Protein AF-A0A846NEL8-F1 (afdb_monomer_lite)

Secondary structure (DSSP, 8-state):
---SIIIIITT-TT-HHHHHHHHHHHHHHHHHHHTT--PPPPPP-PPPSEEEEE--BHHHHHHHHHHHHTT-EEEEE-SSSSSB-

Sequence (85 aa):
MVNIREHASWVHPKQPDEATKKAKNLVRAGVAKAMLLTPLKEMKVNVAPSTLVVGGSLAGLFAAKLIADVGFKVYLVSGTEELGG

pLDDT: mean 96.34, std 3.09, range [78.12, 98.5]

Radius of gyration: 23.82 Å; chains: 1; bounding box: 48×26×55 Å

Structure (mmCIF, N/CA/C/O backbone):
data_AF-A0A846NEL8-F1
#
_entry.id   AF-A0A846NEL8-F1
#
loop_
_atom_site.group_PDB
_atom_site.id
_atom_site.type_symbol
_atom_site.label_atom_id
_atom_site.label_alt_id
_atom_site.label_comp_id
_atom_site.label_asym_id
_atom_site.label_entity_id
_atom_site.label_seq_id
_atom_site.pdbx_PDB_ins_code
_atom_site.Cartn_x
_atom_site.Cartn_y
_atom_site.Cartn_z
_atom_site.occupancy
_atom_site.B_iso_or_equiv
_atom_site.auth_seq_id
_atom_site.auth_comp_id
_atom_site.auth_asym_id
_atom_site.auth_atom_id
_atom_site.pdbx_PDB_model_num
ATOM 1 N N . MET A 1 1 ? 2.671 -4.565 -15.422 1.00 91.31 1 MET A N 1
ATOM 2 C CA . MET A 1 1 ? 3.542 -3.377 -15.289 1.00 91.31 1 MET A CA 1
ATOM 3 C C . MET A 1 1 ? 4.990 -3.795 -15.489 1.00 91.31 1 MET A C 1
ATOM 5 O O . MET A 1 1 ? 5.344 -4.892 -15.074 1.00 91.31 1 MET A O 1
ATOM 9 N N . VAL A 1 2 ? 5.803 -2.945 -16.116 1.00 97.12 2 VAL A N 1
ATOM 10 C CA . VAL A 1 2 ? 7.253 -3.136 -16.253 1.00 97.12 2 VAL A CA 1
ATOM 11 C C . VAL A 1 2 ? 7.942 -1.957 -15.583 1.00 97.12 2 VAL A C 1
ATOM 13 O O . VAL A 1 2 ? 7.707 -0.816 -15.972 1.00 97.12 2 VAL A O 1
ATOM 16 N N . ASN A 1 3 ? 8.768 -2.223 -14.572 1.00 97.81 3 ASN A N 1
ATOM 17 C CA . ASN A 1 3 ? 9.490 -1.174 -13.862 1.00 97.81 3 ASN A CA 1
ATOM 18 C C . ASN A 1 3 ? 10.861 -0.932 -14.516 1.00 97.81 3 ASN A C 1
ATOM 20 O O . ASN A 1 3 ? 11.776 -1.738 -14.361 1.00 97.81 3 ASN A O 1
ATOM 24 N N . ILE A 1 4 ? 10.994 0.181 -15.238 1.00 97.88 4 ILE A N 1
ATOM 25 C CA . ILE A 1 4 ? 12.254 0.615 -15.865 1.00 97.88 4 ILE A CA 1
ATOM 26 C C . ILE A 1 4 ? 12.955 1.743 -15.093 1.00 97.88 4 ILE A C 1
ATOM 28 O O . ILE A 1 4 ? 14.008 2.211 -15.521 1.00 97.88 4 ILE A O 1
ATOM 32 N N . ARG A 1 5 ? 12.390 2.190 -13.967 1.00 97.56 5 ARG A N 1
ATOM 33 C CA . ARG A 1 5 ? 12.950 3.275 -13.161 1.00 97.56 5 ARG A CA 1
ATOM 34 C C . ARG A 1 5 ? 13.746 2.714 -11.994 1.00 97.56 5 ARG A C 1
ATOM 36 O O . ARG A 1 5 ? 14.970 2.643 -12.075 1.00 97.56 5 ARG A O 1
ATOM 43 N N . GLU A 1 6 ? 13.067 2.223 -10.963 1.00 98.00 6 GLU A N 1
ATOM 44 C CA . GLU A 1 6 ? 13.698 1.666 -9.763 1.00 98.00 6 GLU A CA 1
ATOM 45 C C . GLU A 1 6 ? 14.567 0.451 -10.098 1.00 98.00 6 GLU A C 1
ATOM 47 O O . GLU A 1 6 ? 15.592 0.235 -9.465 1.00 98.00 6 GLU A O 1
ATOM 52 N N . HIS A 1 7 ? 14.180 -0.343 -11.105 1.00 97.06 7 HIS A N 1
ATOM 53 C CA . HIS A 1 7 ? 14.875 -1.592 -11.447 1.00 97.06 7 HIS A CA 1
ATOM 54 C C . HIS A 1 7 ? 15.793 -1.482 -12.680 1.00 97.06 7 HIS A C 1
ATOM 56 O O . HIS A 1 7 ? 16.470 -2.459 -13.033 1.00 97.06 7 HIS A O 1
ATOM 62 N N . ALA A 1 8 ? 15.854 -0.316 -13.335 1.00 97.62 8 ALA A N 1
ATOM 63 C CA . ALA A 1 8 ? 16.804 -0.062 -14.418 1.00 97.62 8 ALA A CA 1
ATOM 64 C C . ALA A 1 8 ? 17.479 1.311 -14.291 1.00 97.62 8 ALA A C 1
ATOM 66 O O . ALA A 1 8 ? 18.637 1.339 -13.882 1.00 97.62 8 ALA A O 1
ATOM 67 N N . SER A 1 9 ? 16.812 2.426 -14.594 1.00 96.81 9 SER A N 1
ATOM 68 C CA . SER A 1 9 ? 17.504 3.721 -14.712 1.00 96.81 9 SER A CA 1
ATOM 69 C C . SER A 1 9 ? 18.192 4.196 -13.425 1.00 96.81 9 SER A C 1
ATOM 71 O O . SER A 1 9 ? 19.335 4.641 -13.485 1.00 96.81 9 SER A O 1
ATOM 73 N N . TRP A 1 10 ? 17.560 4.057 -12.257 1.00 97.81 10 TRP A N 1
ATOM 74 C CA . TRP A 1 10 ? 18.123 4.547 -10.989 1.00 97.81 10 TRP A CA 1
ATOM 75 C C . TRP A 1 10 ? 19.272 3.706 -10.450 1.00 97.81 10 TRP A C 1
ATOM 77 O O . TRP A 1 10 ? 20.169 4.232 -9.799 1.00 97.81 10 TRP A O 1
ATOM 87 N N . VAL A 1 11 ? 19.263 2.409 -10.741 1.00 97.69 11 VAL A N 1
ATOM 88 C CA . VAL A 1 11 ? 20.289 1.474 -10.266 1.00 97.69 11 VAL A CA 1
ATOM 89 C C . VAL A 1 11 ? 21.448 1.298 -11.259 1.00 97.69 11 VAL A C 1
ATOM 91 O O . VAL A 1 11 ? 22.457 0.706 -10.894 1.00 97.69 11 VAL A O 1
ATOM 94 N N . HIS A 1 12 ? 21.357 1.854 -12.480 1.00 97.50 12 HIS A N 1
ATOM 95 C CA . HIS A 1 12 ? 22.446 1.862 -13.482 1.00 97.50 12 HIS A CA 1
ATOM 96 C C . HIS A 1 12 ? 22.751 3.282 -14.021 1.00 97.50 12 HIS A C 1
ATOM 98 O O . HIS A 1 12 ? 22.854 3.468 -15.237 1.00 97.50 12 HIS A O 1
ATOM 104 N N . PRO A 1 13 ? 22.930 4.310 -13.164 1.00 96.69 13 PRO A N 1
ATOM 105 C CA . PRO A 1 13 ? 23.050 5.702 -13.613 1.00 96.69 13 PRO A CA 1
ATOM 106 C C . PRO A 1 13 ? 24.324 5.966 -14.430 1.00 96.69 13 PRO A C 1
ATOM 108 O O . PRO A 1 13 ? 24.365 6.880 -15.245 1.00 96.69 13 PRO A O 1
ATOM 111 N N . LYS A 1 14 ? 25.368 5.154 -14.223 1.00 98.25 14 LYS A N 1
ATOM 112 C CA . LYS A 1 14 ? 26.666 5.276 -14.905 1.00 98.25 14 LYS A CA 1
ATOM 113 C C . LYS A 1 14 ? 26.777 4.417 -16.171 1.00 98.25 14 LYS A C 1
ATOM 115 O O . LYS A 1 14 ? 27.823 4.421 -16.807 1.00 98.25 14 LYS A O 1
ATOM 120 N N . GLN A 1 15 ? 25.743 3.646 -16.511 1.00 97.94 15 GLN A N 1
ATOM 121 C CA . GLN A 1 15 ? 25.764 2.671 -17.610 1.00 97.94 15 GLN A CA 1
ATOM 122 C C . GLN A 1 15 ? 24.480 2.784 -18.458 1.00 97.94 15 GLN A C 1
ATOM 124 O O . GLN A 1 15 ? 23.716 1.821 -18.543 1.00 97.94 15 GLN A O 1
ATOM 129 N N . PRO A 1 16 ? 24.196 3.953 -19.068 1.00 96.81 16 PRO A N 1
ATOM 130 C CA . PRO A 1 16 ? 22.915 4.223 -19.730 1.00 96.81 16 PRO A CA 1
ATOM 131 C C . PRO A 1 16 ? 22.627 3.291 -20.917 1.00 96.81 16 PRO A C 1
ATOM 133 O O . PRO A 1 16 ? 21.475 2.897 -21.119 1.00 96.81 16 PRO A O 1
ATOM 136 N N . ASP A 1 17 ? 23.652 2.880 -21.665 1.00 98.31 17 ASP A N 1
ATOM 137 C CA . ASP A 1 17 ? 23.487 1.957 -22.793 1.00 98.31 17 ASP A CA 1
ATOM 138 C C . ASP A 1 17 ? 23.065 0.559 -22.322 1.00 98.31 17 ASP A C 1
ATOM 140 O O . ASP A 1 17 ? 22.102 -0.018 -22.837 1.00 98.31 17 ASP A O 1
ATOM 144 N N . GLU A 1 18 ? 23.718 0.035 -21.281 1.00 98.00 18 GLU A N 1
ATOM 145 C CA . GLU A 1 18 ? 23.352 -1.250 -20.674 1.00 98.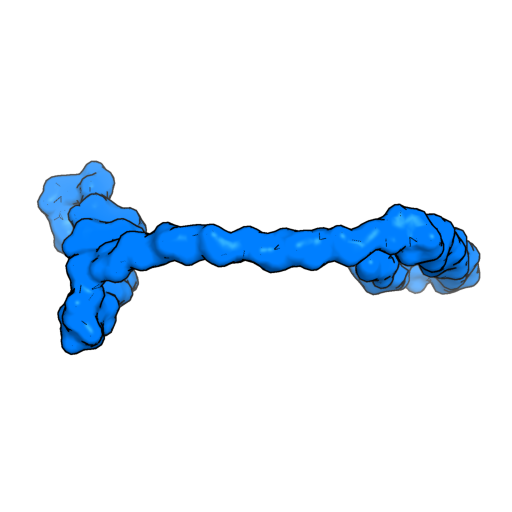00 18 GLU A CA 1
ATOM 146 C C . GLU A 1 18 ? 21.996 -1.173 -19.962 1.00 98.00 18 GLU A C 1
ATOM 148 O O . GLU A 1 18 ? 21.174 -2.085 -20.084 1.00 98.00 18 GLU A O 1
ATOM 153 N N . ALA A 1 19 ? 21.694 -0.051 -19.303 1.00 98.19 19 ALA A N 1
ATOM 154 C CA . ALA A 1 19 ? 20.384 0.211 -18.714 1.00 98.19 19 ALA A CA 1
ATOM 155 C C . ALA A 1 19 ? 19.276 0.197 -19.779 1.00 98.19 19 ALA A C 1
ATOM 157 O O . ALA A 1 19 ? 18.207 -0.376 -19.560 1.00 98.19 19 ALA A O 1
ATOM 158 N N . THR A 1 20 ? 19.542 0.765 -20.957 1.00 98.38 20 THR A N 1
ATOM 159 C CA . THR A 1 20 ? 18.610 0.779 -22.092 1.00 98.38 20 THR A CA 1
ATOM 160 C C . THR A 1 20 ? 18.407 -0.622 -22.661 1.00 98.38 20 THR A C 1
ATOM 162 O O . THR A 1 20 ? 17.268 -1.025 -22.921 1.00 98.38 20 THR A O 1
ATOM 165 N N . LYS A 1 21 ? 19.479 -1.411 -22.815 1.00 98.50 21 LYS A N 1
ATOM 166 C CA . LYS A 1 21 ? 19.383 -2.827 -23.217 1.00 98.50 21 LYS A CA 1
ATOM 167 C C . LYS A 1 21 ? 18.553 -3.628 -22.212 1.00 98.50 21 LYS A C 1
ATOM 169 O O . LYS A 1 21 ? 17.632 -4.347 -22.607 1.00 98.50 21 LYS A O 1
ATOM 174 N N . LYS A 1 22 ? 18.809 -3.447 -20.914 1.00 98.19 22 LYS A N 1
ATOM 175 C CA . LYS A 1 22 ? 18.035 -4.063 -19.829 1.00 98.19 22 LYS A CA 1
ATOM 176 C C . LYS A 1 22 ? 16.562 -3.662 -19.894 1.00 98.19 22 LYS A C 1
ATOM 178 O O . LYS A 1 22 ? 15.700 -4.536 -19.849 1.00 98.19 22 LYS A O 1
ATOM 183 N N . ALA A 1 23 ? 16.260 -2.375 -20.054 1.00 98.44 23 ALA A N 1
ATOM 184 C CA . ALA A 1 23 ? 14.892 -1.871 -20.147 1.00 98.44 23 ALA A CA 1
ATOM 185 C C . ALA A 1 23 ? 14.135 -2.489 -21.333 1.00 98.44 23 ALA A C 1
ATOM 187 O O . ALA A 1 23 ? 13.012 -2.958 -21.156 1.00 98.44 23 ALA A O 1
ATOM 188 N N . LYS A 1 24 ? 14.764 -2.593 -22.513 1.00 98.50 24 LYS A N 1
ATOM 189 C CA . LYS A 1 24 ? 14.181 -3.280 -23.682 1.00 98.50 24 LYS A CA 1
ATOM 190 C C . LYS A 1 24 ? 13.841 -4.741 -23.376 1.00 98.50 24 LYS A C 1
ATOM 192 O O . LYS A 1 24 ? 12.761 -5.207 -23.738 1.00 98.50 24 LYS A O 1
ATOM 197 N N . ASN A 1 25 ? 14.724 -5.456 -22.679 1.00 98.38 25 ASN A N 1
ATOM 198 C CA . ASN A 1 25 ? 14.479 -6.846 -22.287 1.00 98.38 25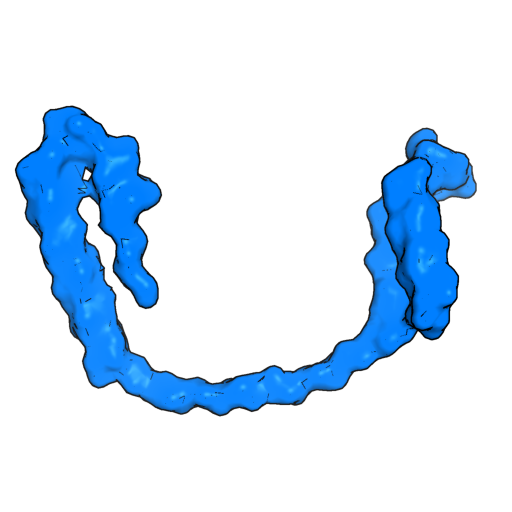 ASN A CA 1
ATOM 199 C C . ASN A 1 25 ? 13.345 -6.969 -21.257 1.00 98.38 25 ASN A C 1
ATOM 201 O O . ASN A 1 25 ? 12.484 -7.834 -21.403 1.00 98.38 25 ASN A O 1
ATOM 205 N N . LEU A 1 26 ? 13.296 -6.077 -20.264 1.00 98.31 26 LEU A N 1
ATOM 206 C CA . LEU A 1 26 ? 12.212 -6.019 -19.278 1.00 98.31 26 LEU A CA 1
ATOM 207 C C . LEU A 1 26 ? 10.858 -5.740 -19.943 1.00 98.31 26 LEU A C 1
ATOM 209 O O . LEU A 1 26 ? 9.866 -6.393 -19.619 1.00 98.31 26 LEU A O 1
ATOM 213 N N . VAL A 1 27 ? 10.815 -4.815 -20.908 1.00 98.50 27 VAL A N 1
ATOM 214 C CA . VAL A 1 27 ? 9.605 -4.527 -21.690 1.00 98.50 27 VAL A CA 1
ATOM 215 C C . VAL A 1 27 ? 9.188 -5.749 -22.500 1.00 98.50 27 VAL A C 1
ATOM 217 O O . VAL A 1 27 ? 8.021 -6.131 -22.445 1.00 98.50 27 VAL A O 1
ATOM 220 N N . ARG A 1 28 ? 10.130 -6.421 -23.177 1.00 98.50 28 ARG A N 1
ATOM 221 C CA . ARG A 1 28 ? 9.844 -7.650 -23.934 1.00 98.50 28 ARG A CA 1
ATOM 222 C C . ARG A 1 28 ? 9.230 -8.734 -23.044 1.00 98.50 28 ARG A C 1
ATOM 224 O O . ARG A 1 28 ? 8.222 -9.322 -23.422 1.00 98.50 28 ARG A O 1
ATOM 231 N N . ALA A 1 29 ? 9.785 -8.960 -21.853 1.00 98.00 29 ALA A N 1
ATOM 232 C CA . ALA A 1 29 ? 9.232 -9.910 -20.886 1.00 98.00 29 ALA A CA 1
ATOM 233 C C . ALA A 1 29 ? 7.833 -9.492 -20.391 1.00 98.00 29 ALA A C 1
ATOM 235 O O . ALA A 1 29 ? 6.940 -10.328 -20.258 1.00 98.00 29 ALA A O 1
ATOM 236 N N . GLY A 1 30 ? 7.617 -8.193 -20.165 1.00 98.31 30 GLY A N 1
ATOM 237 C CA . GLY A 1 30 ? 6.312 -7.649 -19.793 1.00 98.31 30 GLY A CA 1
ATOM 238 C C . GLY A 1 30 ? 5.242 -7.864 -20.860 1.00 98.31 30 GLY A C 1
ATOM 239 O O . GLY A 1 30 ? 4.136 -8.280 -20.522 1.00 98.31 30 GLY A O 1
ATOM 240 N N . VAL A 1 31 ? 5.576 -7.633 -22.133 1.00 98.38 31 VAL A N 1
ATOM 241 C CA . VAL A 1 31 ? 4.690 -7.908 -23.276 1.00 98.38 31 VAL A CA 1
ATOM 242 C C . VAL A 1 31 ? 4.409 -9.406 -23.387 1.00 98.38 31 VAL A C 1
ATOM 244 O O . VAL A 1 31 ? 3.251 -9.790 -23.506 1.00 98.38 31 VAL A O 1
ATOM 247 N N . ALA A 1 32 ? 5.433 -10.257 -23.258 1.00 98.31 32 ALA A N 1
ATOM 248 C CA . ALA A 1 32 ? 5.268 -11.712 -23.275 1.00 98.31 32 ALA A CA 1
ATOM 249 C C . ALA A 1 32 ? 4.276 -12.200 -22.210 1.00 98.31 32 ALA A C 1
ATOM 251 O O . ALA A 1 32 ? 3.378 -12.980 -22.513 1.00 98.31 32 ALA A O 1
ATOM 252 N N . LYS A 1 33 ? 4.378 -11.680 -20.981 1.00 98.06 33 LYS A N 1
ATOM 253 C CA . LYS A 1 33 ? 3.400 -11.958 -19.923 1.00 98.06 33 LYS A CA 1
ATOM 254 C C . LYS A 1 33 ? 2.015 -11.404 -20.263 1.00 98.06 33 LYS A C 1
ATOM 256 O O . LYS A 1 33 ? 1.029 -12.093 -20.034 1.00 98.06 33 LYS A O 1
ATOM 261 N N . ALA A 1 34 ? 1.935 -10.178 -20.783 1.00 97.88 34 ALA A N 1
ATOM 262 C CA . ALA A 1 34 ? 0.668 -9.517 -21.099 1.00 97.88 34 ALA A CA 1
ATOM 263 C C . ALA A 1 34 ? -0.161 -10.294 -22.132 1.00 97.88 34 ALA A C 1
ATOM 265 O O . ALA A 1 34 ? -1.376 -10.368 -21.988 1.00 97.88 34 ALA A O 1
ATOM 266 N N . MET A 1 35 ? 0.492 -10.931 -23.109 1.00 98.00 35 MET A N 1
ATOM 267 C CA . MET A 1 35 ? -0.169 -11.789 -24.102 1.00 98.00 35 MET A CA 1
ATOM 268 C C . MET A 1 35 ? -0.848 -13.027 -23.499 1.00 98.00 35 MET A C 1
ATOM 270 O O . MET A 1 35 ? -1.733 -13.595 -24.128 1.00 98.00 35 MET A O 1
ATOM 274 N N . LEU A 1 36 ? -0.437 -13.454 -22.302 1.00 97.94 36 LEU A N 1
ATOM 275 C CA . LEU A 1 36 ? -0.969 -14.634 -21.614 1.00 97.94 36 LEU A CA 1
ATOM 276 C C . LEU A 1 36 ? -1.920 -14.275 -20.463 1.00 97.94 36 LEU A C 1
ATOM 278 O O . LEU A 1 36 ? -2.376 -15.164 -19.744 1.00 97.94 36 LEU A O 1
ATOM 282 N N . LEU A 1 37 ? -2.192 -12.985 -20.239 1.00 97.62 37 LEU A N 1
ATOM 283 C CA . LEU A 1 37 ? -3.114 -12.568 -19.189 1.00 97.62 37 LEU A CA 1
ATOM 284 C C . LEU A 1 37 ? -4.544 -12.955 -19.556 1.00 97.62 37 LEU A C 1
ATOM 286 O O . LEU A 1 37 ? -4.997 -12.758 -20.680 1.00 97.62 37 LEU A O 1
ATOM 290 N N . THR A 1 38 ? -5.268 -13.455 -18.563 1.00 97.19 38 THR A N 1
ATOM 291 C CA . THR A 1 38 ? -6.694 -13.743 -18.662 1.00 97.19 38 THR A CA 1
ATOM 292 C C . THR A 1 38 ? -7.490 -12.722 -17.854 1.00 97.19 38 THR A C 1
ATOM 294 O O . THR A 1 38 ? -6.973 -12.147 -16.889 1.00 97.19 38 THR A O 1
ATOM 297 N N . PRO A 1 39 ? -8.751 -12.460 -18.234 1.00 96.38 39 PRO A N 1
ATOM 298 C CA . PRO A 1 39 ? -9.612 -11.586 -17.455 1.00 96.38 39 PRO A CA 1
ATOM 299 C C . PRO A 1 39 ? -9.865 -12.197 -16.072 1.00 96.38 39 PRO A C 1
ATOM 301 O O . PRO A 1 39 ? -10.282 -13.350 -15.953 1.00 96.38 39 PRO A O 1
ATOM 304 N N . LEU A 1 40 ? -9.635 -11.406 -15.025 1.00 96.12 40 LEU A N 1
ATOM 305 C CA . LEU A 1 40 ? -9.983 -11.762 -13.653 1.00 96.12 40 LEU A CA 1
ATOM 306 C C . LEU A 1 40 ? -11.325 -11.135 -13.284 1.00 96.12 40 LEU A C 1
ATOM 308 O O . LEU A 1 40 ? -11.657 -10.038 -13.733 1.00 96.12 40 LEU A O 1
ATOM 312 N N . LYS A 1 41 ? -12.096 -11.834 -12.451 1.00 95.06 41 LYS A N 1
ATOM 313 C CA . LYS A 1 41 ? -13.317 -11.281 -11.869 1.00 95.06 41 LYS A CA 1
ATOM 314 C C . LYS A 1 41 ? -12.967 -10.543 -10.587 1.00 95.06 41 LYS A C 1
ATOM 316 O O . LYS A 1 41 ? -12.246 -11.076 -9.745 1.00 95.06 41 LYS A O 1
ATOM 321 N N . GLU A 1 42 ? -13.507 -9.342 -10.435 1.00 94.94 42 GLU A N 1
ATOM 322 C CA . GLU A 1 42 ? -13.420 -8.618 -9.174 1.00 94.94 42 GLU A CA 1
ATOM 323 C C . GLU A 1 42 ? -14.157 -9.388 -8.077 1.00 94.94 42 GLU A C 1
ATOM 325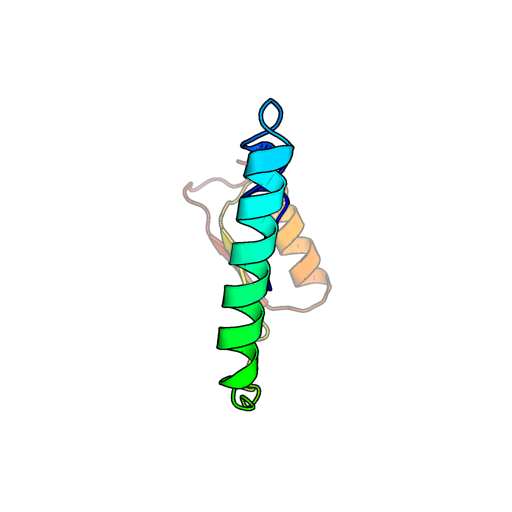 O O . GLU A 1 42 ? -15.299 -9.824 -8.248 1.00 94.94 42 GLU A O 1
ATOM 330 N N . MET A 1 43 ? -13.494 -9.553 -6.937 1.00 95.25 43 MET A N 1
ATOM 331 C CA . MET A 1 43 ? -14.109 -10.130 -5.752 1.00 95.25 43 MET A CA 1
ATOM 332 C C . MET A 1 43 ? -14.814 -9.033 -4.962 1.00 95.25 43 MET A C 1
ATOM 334 O O . MET A 1 43 ? -14.185 -8.071 -4.528 1.00 95.25 43 MET A O 1
ATOM 338 N N . LYS A 1 44 ? -16.116 -9.209 -4.731 1.00 95.25 44 LYS A N 1
ATOM 339 C CA . LYS A 1 44 ? -16.864 -8.394 -3.772 1.00 95.25 44 LYS A CA 1
ATOM 340 C C . LYS A 1 44 ? -16.798 -9.062 -2.407 1.00 95.25 44 LYS A C 1
ATOM 342 O O . LYS A 1 44 ? -17.152 -10.230 -2.273 1.00 95.25 44 LYS A O 1
ATOM 347 N N . VAL A 1 45 ? -16.352 -8.312 -1.409 1.00 95.94 45 VAL A N 1
ATOM 348 C CA . VAL A 1 45 ? -16.296 -8.752 -0.014 1.00 95.94 45 VAL A CA 1
ATOM 349 C C . VAL A 1 45 ? -17.056 -7.764 0.857 1.00 95.94 45 VAL A C 1
ATOM 351 O O . VAL A 1 45 ? -17.069 -6.565 0.579 1.00 95.94 45 VAL A O 1
ATOM 354 N N . ASN A 1 46 ? -17.700 -8.273 1.904 1.00 95.75 46 ASN A N 1
ATOM 355 C CA . ASN A 1 46 ? -18.373 -7.426 2.879 1.00 95.75 46 ASN A CA 1
ATOM 356 C C . ASN A 1 46 ? -17.331 -6.796 3.802 1.00 95.75 46 ASN A C 1
ATOM 358 O O . ASN A 1 46 ? -16.506 -7.498 4.386 1.00 95.75 46 ASN A O 1
ATOM 362 N N . VAL A 1 47 ? -17.399 -5.478 3.951 1.00 95.62 47 VAL A N 1
ATOM 363 C CA . VAL A 1 47 ? -16.584 -4.734 4.910 1.00 95.62 47 VAL A CA 1
ATOM 364 C C . VAL A 1 47 ? -17.427 -4.517 6.159 1.00 95.62 47 VAL A C 1
ATOM 366 O O . VAL A 1 47 ? -18.528 -3.971 6.078 1.00 95.62 47 VAL A O 1
ATOM 369 N N . ALA A 1 48 ? -16.933 -4.964 7.314 1.00 95.75 48 ALA A N 1
ATOM 370 C CA . ALA A 1 48 ? -17.586 -4.671 8.583 1.00 95.75 48 ALA A CA 1
ATOM 371 C C . ALA A 1 48 ? -17.555 -3.147 8.825 1.00 95.75 48 ALA A C 1
ATOM 373 O O . ALA A 1 48 ? -16.481 -2.555 8.704 1.00 95.75 48 ALA A O 1
ATOM 374 N N . PRO A 1 49 ? -18.682 -2.500 9.184 1.00 94.75 49 PRO A N 1
ATOM 375 C CA . PRO A 1 49 ? -18.743 -1.058 9.439 1.00 94.75 49 PRO A CA 1
ATOM 376 C C . PRO A 1 49 ? -18.172 -0.717 10.827 1.00 94.75 49 PRO A C 1
ATOM 378 O O . PRO A 1 49 ? -18.818 -0.083 11.664 1.00 94.75 49 PRO A O 1
ATOM 381 N N . SER A 1 50 ? -16.963 -1.197 11.100 1.00 96.62 50 SER A N 1
ATOM 382 C CA . SER A 1 50 ? -16.250 -0.994 12.351 1.00 96.62 50 SER A CA 1
ATOM 383 C C . SER A 1 50 ? -14.749 -0.914 12.117 1.00 96.62 50 SER A C 1
ATOM 385 O O . SER A 1 50 ? -14.216 -1.653 11.290 1.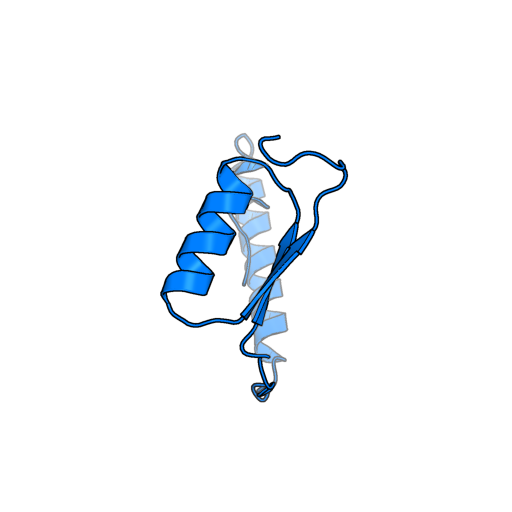00 96.62 50 SER A O 1
ATOM 387 N N . THR A 1 51 ? -14.069 -0.098 12.912 1.00 97.88 51 THR A N 1
ATOM 388 C CA . THR A 1 51 ? -12.623 0.119 12.830 1.00 97.88 51 THR A CA 1
ATOM 389 C C . THR A 1 51 ? -11.940 -0.318 14.119 1.00 97.88 51 THR A C 1
ATOM 391 O O . THR A 1 51 ? -12.459 -0.088 15.207 1.00 97.88 51 THR A O 1
ATOM 394 N N . LEU A 1 52 ? -10.756 -0.917 14.006 1.00 97.75 52 LEU A N 1
ATOM 395 C CA . LEU A 1 52 ? -9.843 -1.139 15.125 1.00 97.75 52 LEU A CA 1
ATOM 396 C C . LEU A 1 52 ? -8.700 -0.123 15.042 1.00 97.75 52 LEU A C 1
ATOM 398 O O . LEU A 1 52 ? -7.990 -0.073 14.040 1.00 97.75 52 LEU A O 1
ATOM 402 N N . VAL A 1 53 ? -8.514 0.658 16.099 1.00 97.56 53 VAL A N 1
ATOM 403 C CA . VAL A 1 53 ? -7.374 1.553 16.293 1.00 97.56 53 VAL A CA 1
ATOM 404 C C . VAL A 1 53 ? -6.446 0.919 17.321 1.00 97.56 53 VAL A C 1
ATOM 406 O O . VAL A 1 53 ? -6.868 0.572 18.423 1.00 97.56 53 VAL A O 1
ATOM 409 N N . VAL A 1 54 ? -5.177 0.757 16.954 1.00 96.69 54 VAL A N 1
ATOM 410 C CA . VAL A 1 54 ? -4.137 0.218 17.835 1.00 96.69 54 VAL A CA 1
ATOM 411 C C . VAL A 1 54 ? -3.200 1.355 18.228 1.00 96.69 54 VAL A C 1
ATOM 413 O O . VAL A 1 54 ? -2.606 1.993 17.362 1.00 96.69 54 VAL A O 1
ATOM 416 N N . GLY A 1 55 ? -3.071 1.591 19.531 1.00 94.94 55 GLY A N 1
ATOM 417 C CA . GLY A 1 55 ? -2.288 2.672 20.124 1.00 94.94 55 GLY A CA 1
ATOM 418 C C . GLY A 1 55 ? -3.172 3.758 20.737 1.00 94.94 55 GLY A C 1
ATOM 419 O O . GLY A 1 55 ? -3.931 4.422 20.037 1.00 94.94 55 GLY A O 1
ATOM 420 N N . GLY A 1 56 ? -3.039 3.962 22.050 1.00 94.50 56 GLY A N 1
ATOM 421 C CA . GLY A 1 56 ? -3.783 4.955 22.830 1.00 94.50 56 GLY A CA 1
ATOM 422 C C . GLY A 1 56 ? -3.152 6.350 22.883 1.00 94.50 56 GLY A C 1
ATOM 423 O O . GLY A 1 56 ? -3.494 7.119 23.775 1.00 94.50 56 GLY A O 1
ATOM 424 N N . SER A 1 57 ? -2.224 6.681 21.980 1.00 95.62 57 SER A N 1
ATOM 425 C CA . SER A 1 57 ? -1.599 8.010 21.930 1.00 95.62 57 SER A CA 1
ATOM 426 C C . SER A 1 57 ? -2.580 9.085 21.459 1.00 95.62 57 SER A C 1
ATOM 428 O O . SER A 1 57 ? -3.655 8.774 20.944 1.00 95.62 57 SER A O 1
ATOM 430 N N . LEU A 1 58 ? -2.190 10.362 21.544 1.00 95.81 58 LEU A N 1
ATOM 431 C CA . LEU A 1 58 ? -2.989 11.471 21.009 1.00 95.81 58 LEU A CA 1
ATOM 432 C C . LEU A 1 58 ? -3.454 11.224 19.560 1.00 95.81 58 LEU A C 1
ATOM 434 O O . LEU A 1 58 ? -4.618 11.453 19.244 1.00 95.81 58 LEU A O 1
ATOM 438 N N . ALA A 1 59 ? -2.578 10.702 18.695 1.00 96.19 59 ALA A N 1
ATOM 439 C CA . ALA A 1 59 ? -2.920 10.401 17.304 1.00 96.19 59 ALA A CA 1
ATOM 440 C C . ALA A 1 59 ? -3.973 9.285 17.187 1.00 96.19 59 ALA A C 1
ATOM 442 O O . ALA A 1 59 ? -4.918 9.411 16.408 1.00 96.19 59 ALA A O 1
ATOM 443 N N . GLY A 1 60 ? -3.841 8.217 17.981 1.00 96.38 60 GLY A N 1
ATOM 444 C CA . GLY A 1 60 ? -4.804 7.114 18.001 1.00 96.38 60 GLY A CA 1
ATOM 445 C C . GLY A 1 60 ? -6.165 7.542 18.546 1.00 96.38 60 GLY A C 1
ATOM 446 O O . GLY A 1 60 ? -7.195 7.240 17.947 1.00 96.38 60 GLY A O 1
ATOM 447 N N . LEU A 1 61 ? -6.176 8.333 19.619 1.00 96.75 61 LEU A N 1
ATOM 448 C CA . LEU A 1 61 ? -7.396 8.900 20.196 1.00 96.75 61 LEU A CA 1
ATOM 449 C C . LEU A 1 61 ? -8.114 9.827 19.212 1.00 96.75 61 LEU A C 1
ATOM 451 O O . LEU A 1 61 ? -9.327 9.713 19.041 1.00 96.75 61 LEU A O 1
ATOM 455 N N . PHE A 1 62 ? -7.379 10.703 18.521 1.00 97.50 62 PHE A N 1
ATOM 456 C CA . PHE A 1 62 ? -7.959 11.570 17.493 1.00 97.50 62 PHE A CA 1
ATOM 457 C C . PHE A 1 62 ? -8.521 10.771 16.315 1.00 97.50 62 PHE A C 1
ATOM 459 O O . PHE A 1 62 ? -9.635 11.050 15.873 1.00 97.50 62 PHE A O 1
ATOM 466 N N . ALA A 1 63 ? -7.797 9.759 15.829 1.00 97.56 63 ALA A N 1
ATOM 467 C CA . ALA A 1 63 ? -8.282 8.891 14.759 1.00 97.56 63 ALA A CA 1
ATOM 468 C C . ALA A 1 63 ? -9.557 8.141 15.176 1.00 97.56 63 ALA A C 1
ATOM 470 O O . ALA A 1 63 ? -10.540 8.132 14.434 1.00 97.56 63 ALA A O 1
ATOM 471 N N . ALA A 1 64 ? -9.571 7.571 16.385 1.00 97.56 64 ALA A N 1
ATOM 472 C CA . ALA A 1 64 ? -10.736 6.886 16.931 1.00 97.56 64 ALA A CA 1
ATOM 473 C C . ALA A 1 64 ? -11.937 7.828 17.062 1.00 97.56 64 ALA A C 1
ATOM 475 O O . ALA A 1 64 ? -13.042 7.477 16.650 1.00 97.56 64 ALA A O 1
ATOM 476 N N . LYS A 1 65 ? -11.710 9.045 17.569 1.00 97.62 65 LYS A N 1
ATOM 477 C CA . LYS A 1 65 ? -12.750 10.062 17.703 1.00 97.62 65 LYS A CA 1
ATOM 478 C C . LYS A 1 65 ? -13.339 10.464 16.353 1.00 97.62 65 LYS A C 1
ATOM 480 O O . LYS A 1 65 ? -14.553 10.430 16.212 1.00 97.62 65 LYS A O 1
ATOM 485 N N . LEU A 1 66 ? -12.512 10.801 15.362 1.00 98.00 66 LEU A N 1
ATOM 486 C CA . LEU A 1 66 ? -12.998 11.230 14.044 1.00 98.00 66 LEU A CA 1
ATOM 487 C C . LEU A 1 66 ? -13.859 10.156 13.371 1.00 98.00 66 LEU A C 1
ATOM 489 O O . LEU A 1 66 ? -14.875 10.468 12.760 1.00 98.00 66 LEU A O 1
ATOM 493 N N . ILE A 1 67 ? -13.472 8.888 13.501 1.00 97.62 67 ILE A N 1
ATOM 494 C CA . ILE A 1 67 ? -14.220 7.770 12.916 1.00 97.62 67 ILE A CA 1
ATOM 495 C C . ILE A 1 67 ? -15.539 7.540 13.669 1.00 97.62 67 ILE A C 1
ATOM 497 O O . ILE A 1 67 ? -16.573 7.312 13.038 1.00 97.62 67 ILE A O 1
ATOM 501 N N . ALA A 1 68 ? -15.519 7.642 15.001 1.00 97.44 68 ALA A N 1
ATOM 502 C CA . ALA A 1 68 ? -16.714 7.524 15.830 1.00 97.44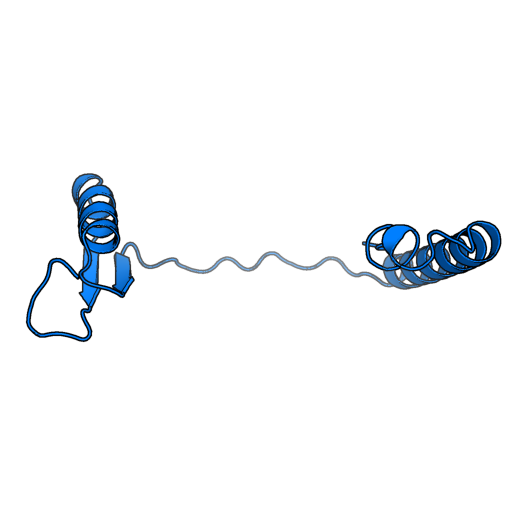 68 ALA A CA 1
ATOM 503 C C . ALA A 1 68 ? -17.703 8.683 15.612 1.00 97.44 68 ALA A C 1
ATOM 505 O O . ALA A 1 68 ? -18.905 8.441 15.538 1.00 97.44 68 ALA A O 1
ATOM 506 N N . ASP A 1 69 ? -17.214 9.916 15.438 1.00 98.06 69 ASP A N 1
ATOM 507 C CA . ASP A 1 69 ? -18.037 11.110 15.185 1.00 98.06 69 ASP A CA 1
ATOM 508 C C . ASP A 1 69 ? -18.816 11.006 13.860 1.00 98.06 69 ASP A C 1
ATOM 510 O O . ASP A 1 69 ? -19.906 11.560 13.732 1.00 98.06 69 ASP A O 1
ATOM 514 N N . VAL A 1 70 ? -18.294 10.255 12.882 1.00 96.44 70 VAL A N 1
ATOM 515 C CA . VAL A 1 70 ? -18.973 9.973 11.600 1.00 96.44 70 VAL A CA 1
ATOM 516 C C . VAL A 1 70 ? -19.904 8.745 11.698 1.00 96.44 70 VAL A C 1
ATOM 518 O O . VAL A 1 70 ? -20.576 8.384 10.734 1.00 96.44 70 VAL A O 1
ATOM 521 N N . GLY A 1 71 ? -20.008 8.119 12.874 1.00 96.38 71 GLY A N 1
ATOM 522 C CA . GLY A 1 71 ? -20.993 7.075 13.173 1.00 96.38 71 GLY A CA 1
ATOM 523 C C . GLY A 1 71 ? -20.509 5.636 12.990 1.00 96.38 71 GLY A C 1
ATOM 524 O O . GLY A 1 71 ? -21.324 4.714 13.044 1.00 96.38 71 GLY A O 1
ATOM 525 N N . PHE A 1 72 ? -19.209 5.402 12.794 1.00 97.56 72 PHE A N 1
ATOM 526 C CA . PHE A 1 72 ? -18.663 4.044 12.729 1.00 97.56 72 PHE A CA 1
ATOM 527 C C . PHE A 1 72 ? -18.273 3.525 14.112 1.00 97.56 72 PHE A C 1
ATOM 529 O O . PHE A 1 72 ? -17.729 4.250 14.944 1.00 97.56 72 PHE A O 1
ATOM 536 N N . LYS A 1 73 ? -18.500 2.230 14.356 1.00 98.00 73 LYS A N 1
ATOM 537 C CA . LYS A 1 73 ? -18.063 1.588 15.601 1.00 98.00 73 LYS A CA 1
ATOM 538 C C . LYS A 1 73 ? -16.537 1.544 15.646 1.00 98.00 73 LYS A C 1
ATOM 540 O O . LYS A 1 73 ? -15.922 1.006 14.730 1.00 98.00 73 LYS A O 1
ATOM 545 N N . VAL A 1 74 ? -15.930 2.029 16.727 1.00 98.19 74 VAL A N 1
ATOM 546 C CA . VAL A 1 74 ? -14.474 1.983 16.904 1.00 98.19 74 VAL A CA 1
ATOM 547 C C . VAL A 1 74 ? -14.101 1.146 18.118 1.00 98.19 74 VAL A C 1
ATOM 549 O O . VAL A 1 74 ? -14.629 1.336 19.209 1.00 98.19 74 VAL A O 1
ATOM 552 N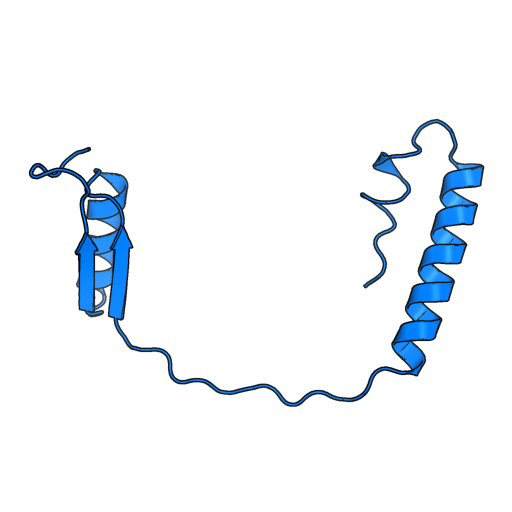 N . TYR A 1 75 ? -13.165 0.228 17.918 1.00 97.62 75 TYR A N 1
ATOM 553 C CA . TYR A 1 75 ? -12.437 -0.462 18.970 1.00 97.62 75 TYR A CA 1
ATOM 554 C C . TYR A 1 75 ? -11.079 0.225 19.122 1.00 97.62 75 TYR A C 1
ATOM 556 O O . TYR A 1 75 ? -10.376 0.380 18.128 1.00 97.62 75 TYR A O 1
ATOM 564 N N . LEU A 1 76 ? -10.701 0.635 20.331 1.00 96.38 76 LEU A N 1
ATOM 565 C CA . LEU A 1 76 ? -9.374 1.181 20.626 1.00 96.38 76 LEU A CA 1
ATOM 566 C C . LEU A 1 76 ? -8.636 0.206 21.541 1.00 96.38 76 LEU A C 1
ATOM 568 O O . LEU A 1 76 ? -9.155 -0.157 22.594 1.00 96.38 76 LEU A O 1
ATOM 572 N N . VAL A 1 77 ? -7.435 -0.207 21.145 1.00 96.31 77 VAL A N 1
ATOM 573 C CA . VAL A 1 77 ? -6.578 -1.098 21.935 1.00 96.31 77 VAL A CA 1
ATOM 574 C C . VAL A 1 77 ? -5.280 -0.373 22.264 1.00 96.31 77 VAL A C 1
ATOM 576 O O . VAL A 1 77 ? -4.572 0.065 21.357 1.00 96.31 77 VAL A O 1
ATOM 579 N N . SER A 1 78 ? -4.966 -0.260 23.555 1.00 94.00 78 SER A N 1
ATOM 580 C CA . SER A 1 78 ? -3.688 0.261 24.049 1.00 94.00 78 SER A CA 1
ATOM 581 C C . SER A 1 78 ? -2.844 -0.866 24.641 1.00 94.00 78 SER A C 1
ATOM 583 O O . SER A 1 78 ? -3.384 -1.826 25.185 1.00 94.00 78 SER A O 1
ATOM 585 N N . GLY A 1 79 ? -1.520 -0.752 24.512 1.00 91.44 79 GLY A N 1
ATOM 586 C CA . GLY A 1 79 ? -0.568 -1.667 25.154 1.00 91.44 79 GLY A CA 1
ATOM 587 C C . GLY A 1 79 ? -0.282 -1.322 26.620 1.00 91.44 79 GLY A C 1
ATOM 588 O O . GLY A 1 79 ? 0.337 -2.116 27.320 1.00 91.44 79 GLY A O 1
ATOM 589 N N . THR A 1 80 ? -0.725 -0.149 27.069 1.00 88.94 80 THR A N 1
ATOM 590 C CA . THR A 1 80 ? -0.590 0.386 28.430 1.00 88.94 80 THR A CA 1
ATOM 591 C C . THR A 1 80 ? -1.968 0.578 29.055 1.00 88.94 80 THR A C 1
ATOM 593 O O . THR A 1 80 ? -2.959 0.733 28.338 1.00 88.94 80 THR A O 1
ATOM 596 N N . GLU A 1 81 ? -2.032 0.600 30.389 1.00 88.81 81 GLU A N 1
ATOM 597 C CA . GLU A 1 81 ? -3.276 0.916 31.108 1.00 88.81 81 GLU A CA 1
ATOM 598 C C . GLU A 1 81 ? -3.707 2.376 30.902 1.00 88.81 81 GLU A C 1
ATOM 600 O O . GLU A 1 81 ? -4.899 2.675 30.861 1.00 88.81 81 GLU A O 1
ATOM 605 N N . GLU A 1 82 ? -2.741 3.278 30.713 1.00 90.56 82 GLU A N 1
ATOM 606 C CA . GLU A 1 82 ? -2.987 4.700 30.492 1.00 90.56 82 GLU A CA 1
ATOM 607 C C . GLU A 1 82 ? -3.079 5.050 28.999 1.00 90.56 82 GLU A C 1
ATOM 609 O O . GLU A 1 82 ? -2.368 4.496 28.153 1.00 90.56 82 GLU A O 1
ATOM 614 N N . LEU A 1 83 ? -3.964 5.999 28.683 1.00 91.81 83 LEU A N 1
ATOM 615 C CA . LEU A 1 83 ? -4.100 6.624 27.368 1.00 91.81 83 LEU A CA 1
ATOM 616 C C . LEU A 1 83 ? -3.373 7.974 27.366 1.00 91.81 83 LEU A C 1
ATOM 618 O O . LEU A 1 83 ? -3.279 8.639 28.392 1.00 91.81 83 LEU A O 1
ATOM 622 N N . GLY A 1 84 ? -2.918 8.412 26.196 1.00 85.81 84 GLY A N 1
ATOM 623 C CA . GLY A 1 84 ? -2.120 9.630 26.021 1.00 85.81 84 GLY A CA 1
ATOM 624 C C . GLY A 1 84 ? -0.809 9.365 25.286 1.00 85.81 84 GLY A C 1
ATOM 625 O O . GLY A 1 84 ? -0.373 10.219 24.509 1.00 85.81 84 GLY A O 1
ATOM 626 N N . GLY A 1 85 ? -0.289 8.140 25.404 1.00 78.12 85 GLY A N 1
ATOM 627 C CA . GLY A 1 85 ? 0.975 7.695 24.812 1.00 78.12 85 GLY A CA 1
ATOM 628 C C . GLY A 1 85 ? 1.968 7.271 25.877 1.00 78.12 85 GLY A C 1
ATOM 629 O O . GLY A 1 85 ? 2.086 8.011 26.874 1.00 78.12 85 GLY A O 1
#

Foldseek 3Di:
DFDLPPPACVVPVPPVVVSVVVSVVSVVVVVVVVVVDDDDDDDDDDDQQEEEQEAQAPVSVVVQVVSVVVPGHYHYHYPDPDHHD